Protein AF-A0A7K4MLS4-F1 (afdb_monomer_lite)

Structure (mmCIF, N/CA/C/O backbone):
data_AF-A0A7K4MLS4-F1
#
_entry.id   AF-A0A7K4MLS4-F1
#
loop_
_atom_site.group_PDB
_atom_site.id
_atom_site.type_symbol
_atom_site.label_atom_id
_atom_site.label_alt_id
_atom_site.label_comp_id
_atom_site.label_asym_id
_atom_site.label_entity_id
_atom_site.label_seq_id
_atom_site.pdbx_PDB_ins_code
_atom_site.Cartn_x
_atom_site.Cartn_y
_atom_site.Cartn_z
_atom_site.occupancy
_atom_site.B_iso_or_equiv
_atom_site.auth_seq_id
_atom_site.auth_comp_id
_atom_site.auth_asym_id
_atom_site.auth_atom_id
_atom_site.pdbx_PDB_model_num
ATOM 1 N N . MET A 1 1 ? -2.378 2.174 9.724 1.00 77.25 1 MET A N 1
ATOM 2 C CA . MET A 1 1 ? -1.954 2.796 8.459 1.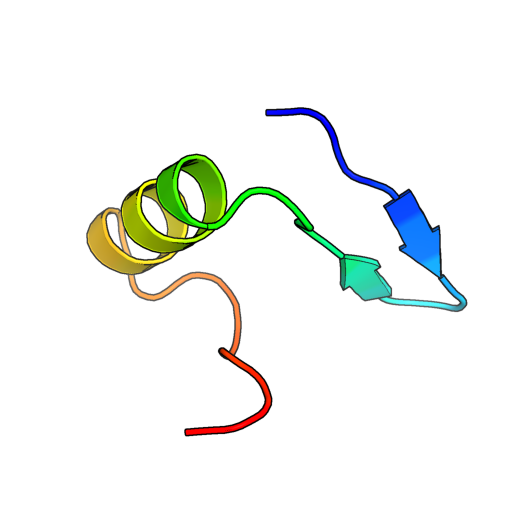00 77.25 1 MET A CA 1
ATOM 3 C C . MET A 1 1 ? -0.492 3.216 8.521 1.00 77.25 1 MET A C 1
ATOM 5 O O . MET A 1 1 ? -0.175 4.330 8.917 1.00 77.25 1 MET A O 1
ATOM 9 N N . LYS A 1 2 ? 0.403 2.282 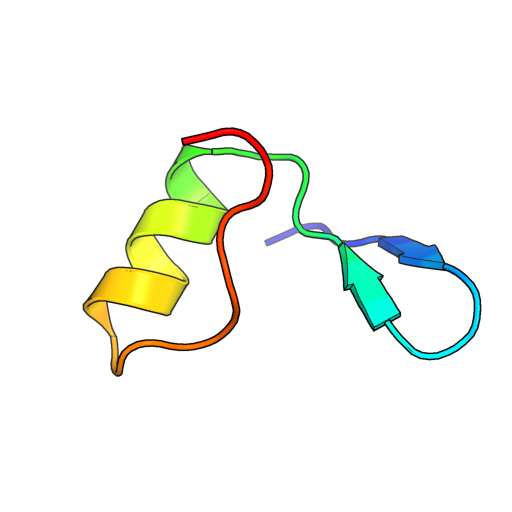8.184 1.00 91.56 2 LYS A N 1
ATOM 10 C CA . LYS A 1 2 ? 1.786 2.593 7.795 1.00 91.56 2 LYS A CA 1
ATOM 11 C C . LYS A 1 2 ? 1.844 2.568 6.269 1.00 91.56 2 LYS A C 1
ATOM 13 O O . LYS A 1 2 ? 1.212 1.707 5.660 1.00 91.56 2 LYS A O 1
ATOM 18 N N . SER A 1 3 ? 2.582 3.492 5.675 1.00 95.44 3 SER A N 1
ATOM 19 C CA . SER A 1 3 ? 2.729 3.609 4.226 1.00 95.44 3 SER A CA 1
ATOM 20 C C . SER A 1 3 ? 4.146 4.024 3.868 1.00 95.44 3 SER A C 1
ATOM 22 O O . SER A 1 3 ? 4.843 4.620 4.689 1.00 95.44 3 SER A O 1
ATOM 24 N N . GLU A 1 4 ? 4.541 3.741 2.637 1.00 97.75 4 GLU A N 1
ATOM 25 C CA . GLU A 1 4 ? 5.846 4.100 2.094 1.00 97.75 4 GLU A CA 1
ATOM 26 C C . G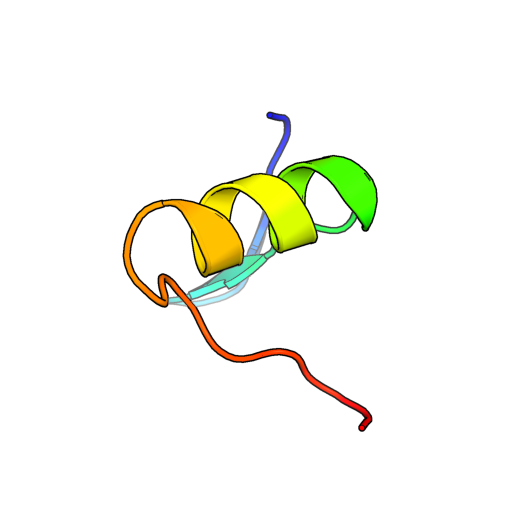LU A 1 4 ? 5.673 5.059 0.918 1.00 97.75 4 GLU A C 1
ATOM 28 O O . GLU A 1 4 ? 4.797 4.862 0.076 1.00 97.75 4 GLU A O 1
ATOM 33 N N . LEU A 1 5 ? 6.482 6.117 0.871 1.00 97.56 5 LEU A N 1
ATOM 34 C CA . LEU A 1 5 ? 6.551 7.000 -0.288 1.00 97.56 5 LEU A CA 1
ATOM 35 C C . LEU A 1 5 ? 7.585 6.433 -1.261 1.00 97.56 5 LEU A C 1
ATOM 37 O O . LEU A 1 5 ? 8.764 6.354 -0.924 1.00 97.56 5 LEU A O 1
ATOM 41 N N . ILE A 1 6 ? 7.141 6.075 -2.462 1.00 97.12 6 ILE A N 1
ATOM 42 C CA . ILE A 1 6 ? 7.999 5.604 -3.549 1.00 97.12 6 ILE A CA 1
ATOM 43 C C . ILE A 1 6 ? 7.761 6.519 -4.747 1.00 97.12 6 ILE A C 1
ATOM 45 O O . ILE A 1 6 ? 6.643 6.610 -5.256 1.00 97.12 6 ILE A O 1
ATOM 49 N N . GLU A 1 7 ? 8.813 7.224 -5.168 1.00 97.00 7 GLU A N 1
ATOM 50 C CA . GLU A 1 7 ? 8.750 8.288 -6.178 1.00 97.00 7 GLU A CA 1
ATOM 51 C C . GLU A 1 7 ? 7.694 9.352 -5.821 1.00 97.00 7 GLU A C 1
ATOM 53 O O . GLU A 1 7 ? 7.873 10.135 -4.891 1.00 97.00 7 GLU A O 1
ATOM 58 N N . ASN A 1 8 ? 6.578 9.372 -6.549 1.00 97.81 8 ASN A N 1
ATOM 59 C CA . ASN A 1 8 ? 5.451 10.282 -6.376 1.00 97.81 8 ASN A CA 1
ATOM 60 C C . ASN A 1 8 ? 4.169 9.560 -5.921 1.00 97.81 8 ASN A C 1
ATOM 62 O O . ASN A 1 8 ? 3.071 10.106 -6.056 1.00 97.81 8 ASN A O 1
ATOM 66 N N . ARG A 1 9 ? 4.283 8.323 -5.420 1.00 96.19 9 ARG A N 1
ATOM 67 C CA . ARG A 1 9 ? 3.152 7.490 -4.998 1.00 96.19 9 ARG A CA 1
ATOM 68 C C . ARG A 1 9 ? 3.316 7.035 -3.558 1.00 96.19 9 ARG A C 1
ATOM 70 O O . ARG A 1 9 ? 4.402 6.678 -3.117 1.00 96.19 9 ARG A O 1
ATOM 77 N N . ILE A 1 10 ? 2.199 6.995 -2.844 1.00 96.75 10 ILE A N 1
ATOM 78 C CA . ILE A 1 10 ? 2.126 6.388 -1.518 1.00 96.75 10 ILE A CA 1
ATOM 79 C C . ILE A 1 10 ? 1.671 4.943 -1.697 1.00 96.75 10 ILE A C 1
ATOM 81 O O . ILE A 1 10 ? 0.600 4.694 -2.253 1.00 96.75 10 ILE A O 1
ATOM 85 N N . ILE A 1 11 ? 2.479 3.999 -1.224 1.00 96.06 11 ILE A N 1
ATOM 86 C CA . ILE A 1 11 ? 2.178 2.572 -1.256 1.00 96.06 11 ILE A CA 1
ATOM 87 C C . ILE A 1 11 ? 1.722 2.116 0.128 1.00 96.06 11 ILE A C 1
ATOM 89 O O . ILE A 1 11 ? 2.374 2.364 1.147 1.00 96.06 11 ILE A O 1
ATOM 93 N N . ILE A 1 12 ? 0.576 1.438 0.155 1.00 95.94 12 ILE A N 1
ATOM 94 C CA . ILE A 1 12 ? 0.026 0.789 1.344 1.00 95.94 12 ILE A CA 1
ATOM 95 C C . ILE A 1 12 ? 0.284 -0.710 1.177 1.00 95.94 12 ILE A C 1
ATOM 97 O O . ILE A 1 12 ? -0.398 -1.384 0.413 1.00 95.94 12 ILE A O 1
ATOM 101 N N . TRP A 1 13 ? 1.286 -1.241 1.875 1.00 94.31 13 TRP A N 1
ATOM 102 C CA . TRP A 1 13 ? 1.648 -2.660 1.757 1.00 94.31 13 TRP A CA 1
ATOM 103 C C . TRP A 1 13 ? 0.683 -3.595 2.489 1.00 94.31 13 TRP A C 1
ATOM 105 O O . TRP A 1 13 ? 0.482 -4.739 2.086 1.00 94.31 13 TRP A O 1
ATOM 115 N N . ASN A 1 14 ? 0.084 -3.126 3.587 1.00 95.06 14 ASN A N 1
ATOM 116 C CA . ASN A 1 14 ? -0.876 -3.924 4.334 1.00 95.06 14 ASN A CA 1
ATOM 117 C C . ASN A 1 14 ? -2.215 -3.996 3.578 1.00 95.06 14 ASN A C 1
ATOM 119 O O . ASN A 1 14 ? -2.831 -2.976 3.257 1.00 95.06 14 ASN A O 1
ATOM 123 N N . ILE A 1 15 ? -2.673 -5.218 3.315 1.00 93.62 15 ILE A N 1
ATOM 124 C CA . ILE A 1 15 ? -3.880 -5.471 2.520 1.00 93.62 15 ILE A CA 1
ATOM 125 C C . ILE A 1 15 ? -5.142 -4.990 3.247 1.00 93.62 15 ILE A C 1
ATOM 127 O O . ILE A 1 15 ? -6.036 -4.437 2.607 1.00 93.62 15 ILE A O 1
ATOM 131 N N . ASP A 1 16 ? -5.228 -5.150 4.568 1.00 95.44 16 ASP A N 1
ATOM 132 C CA . ASP A 1 16 ? -6.418 -4.754 5.330 1.00 95.44 16 ASP A CA 1
ATOM 133 C C . ASP A 1 16 ? -6.579 -3.233 5.382 1.00 95.44 16 ASP A C 1
ATOM 135 O O . ASP A 1 16 ? -7.682 -2.719 5.192 1.00 95.44 16 ASP A O 1
ATOM 139 N N . ASP A 1 17 ? -5.481 -2.500 5.564 1.00 95.75 17 ASP A N 1
ATOM 140 C CA . ASP A 1 17 ? -5.469 -1.038 5.473 1.00 95.75 17 ASP A CA 1
ATOM 141 C C . ASP A 1 17 ? -5.822 -0.570 4.046 1.00 95.75 17 ASP A C 1
ATOM 143 O O . ASP A 1 17 ? -6.608 0.365 3.882 1.00 95.75 17 ASP A O 1
ATOM 147 N N . SER A 1 18 ? -5.335 -1.266 3.010 1.00 94.31 18 SER A N 1
ATOM 148 C CA . SER A 1 18 ? -5.677 -0.971 1.608 1.00 94.31 18 SER A CA 1
ATOM 149 C C . SER A 1 18 ? -7.168 -1.172 1.316 1.00 94.31 18 SER A C 1
ATOM 151 O O . SER A 1 18 ? -7.803 -0.325 0.687 1.00 94.31 18 SER A O 1
ATOM 153 N N . ARG A 1 19 ? -7.761 -2.268 1.811 1.00 94.50 19 ARG A N 1
ATOM 154 C CA . ARG A 1 19 ? -9.198 -2.558 1.669 1.00 94.50 19 ARG A CA 1
ATOM 155 C C . ARG A 1 19 ? -10.065 -1.530 2.384 1.00 94.50 19 ARG A C 1
ATOM 157 O O . ARG A 1 19 ? -11.095 -1.141 1.841 1.00 94.50 19 ARG A O 1
ATOM 164 N N . LYS A 1 20 ? -9.655 -1.071 3.572 1.00 95.94 20 LYS A N 1
ATOM 165 C CA . LYS A 1 20 ? -10.367 -0.011 4.305 1.00 95.94 20 LYS A CA 1
ATOM 166 C C . LYS A 1 20 ? -10.396 1.290 3.508 1.00 95.94 20 LYS A C 1
ATOM 168 O O . LYS A 1 20 ? -11.470 1.856 3.348 1.00 95.94 20 LYS A O 1
ATOM 173 N N . LEU A 1 21 ? -9.257 1.725 2.963 1.00 94.88 21 LEU A N 1
ATOM 174 C CA . LEU A 1 21 ? -9.191 2.934 2.132 1.00 94.88 21 LEU A CA 1
ATOM 175 C C . LEU A 1 21 ? -10.051 2.820 0.8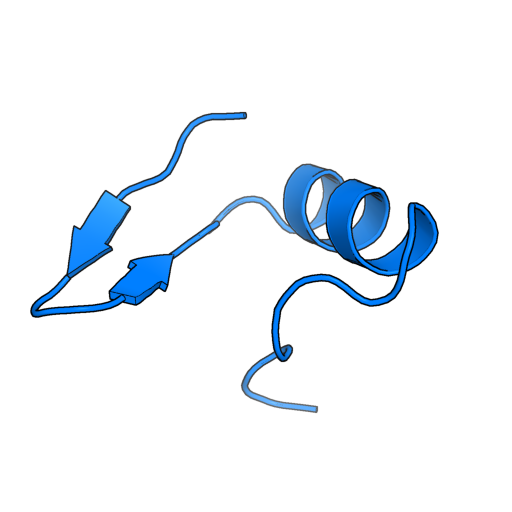75 1.00 94.88 21 LEU A C 1
ATOM 177 O O . LEU A 1 21 ? -10.808 3.734 0.552 1.00 94.88 21 LEU A O 1
ATOM 181 N N . PHE A 1 22 ? -9.989 1.678 0.193 1.00 94.56 22 PHE A N 1
ATOM 182 C CA . PHE A 1 22 ? -10.832 1.450 -0.972 1.00 94.56 22 PHE A CA 1
ATOM 183 C C . PHE A 1 22 ? -12.325 1.442 -0.597 1.00 94.56 22 PHE A C 1
ATOM 185 O O . PHE A 1 22 ? -13.135 2.069 -1.272 1.00 94.56 22 PHE A O 1
ATOM 192 N N . GLY A 1 23 ? -12.699 0.818 0.524 1.00 95.31 23 GLY A N 1
ATOM 193 C CA . GLY A 1 23 ? -14.080 0.794 1.019 1.00 95.31 23 GLY A CA 1
ATOM 194 C C . GLY A 1 23 ? -14.618 2.146 1.506 1.00 95.31 23 GLY A C 1
ATOM 195 O O . GLY A 1 23 ? -15.828 2.333 1.550 1.00 95.31 23 GLY A O 1
ATOM 196 N N . GLN A 1 24 ? -13.747 3.101 1.846 1.00 95.44 24 GLN A N 1
ATOM 197 C CA . GLN A 1 24 ? -14.128 4.434 2.337 1.00 95.44 24 GLN A CA 1
ATOM 198 C C . GLN A 1 24 ? -14.408 5.463 1.235 1.00 95.44 24 GLN A C 1
ATOM 200 O O . GLN A 1 24 ? -14.816 6.582 1.539 1.00 95.44 24 GLN A O 1
ATOM 205 N N . GLY A 1 25 ? -14.193 5.117 -0.033 1.00 95.62 25 GLY A N 1
ATOM 206 C CA . GLY A 1 25 ? -14.405 6.060 -1.134 1.00 95.62 25 GLY A CA 1
ATOM 207 C C . GLY A 1 25 ? -13.605 5.759 -2.393 1.00 95.62 25 GLY A C 1
ATOM 208 O O . GLY A 1 25 ? -13.315 6.676 -3.153 1.00 95.62 25 GLY A O 1
ATOM 209 N N . TYR A 1 26 ? -13.230 4.497 -2.610 1.00 94.00 26 TYR A N 1
ATOM 210 C CA . TYR A 1 26 ? -12.439 4.043 -3.755 1.00 94.00 26 TYR A CA 1
ATOM 211 C C . TYR A 1 26 ? -11.059 4.709 -3.850 1.00 94.00 26 TYR A C 1
ATOM 213 O O . TYR A 1 26 ? -10.549 4.964 -4.940 1.00 94.00 26 TYR A O 1
ATOM 221 N N . TYR A 1 27 ? -10.433 4.995 -2.704 1.00 95.69 27 TYR A N 1
ATOM 222 C CA . TYR A 1 27 ? -9.101 5.590 -2.675 1.00 95.69 27 TYR A CA 1
ATOM 223 C C . TYR A 1 27 ? -8.030 4.603 -3.150 1.00 95.69 27 TYR A C 1
ATOM 225 O O . TYR A 1 27 ? -7.906 3.489 -2.638 1.00 95.69 27 TYR A O 1
ATOM 233 N N . GLY A 1 28 ? -7.204 5.068 -4.089 1.00 93.19 28 GLY A N 1
ATOM 234 C CA . GLY A 1 28 ? -6.098 4.303 -4.654 1.00 93.19 28 GLY A CA 1
ATOM 235 C C . GLY A 1 28 ? -6.527 3.317 -5.742 1.00 93.19 28 GLY A C 1
ATOM 236 O O . GLY A 1 28 ? -7.688 3.228 -6.132 1.00 93.19 28 GLY A O 1
ATOM 237 N N . LYS A 1 29 ? -5.550 2.576 -6.263 1.00 94.38 29 LYS A N 1
ATOM 238 C CA . LYS A 1 29 ? -5.760 1.530 -7.265 1.00 94.38 29 LYS A CA 1
ATOM 239 C C . LYS A 1 29 ? -4.986 0.282 -6.838 1.00 94.38 29 LYS A C 1
ATOM 241 O O . LYS A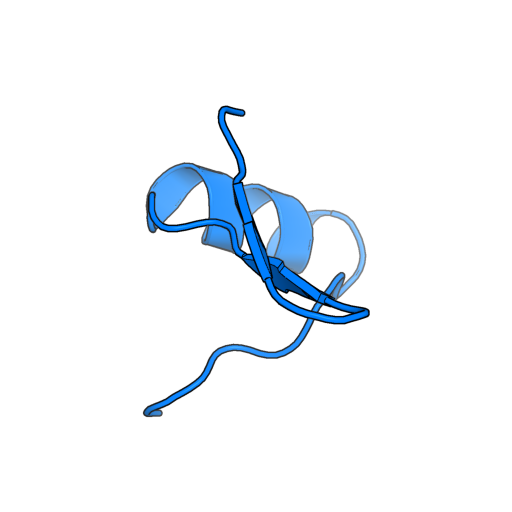 1 29 ? -3.758 0.363 -6.777 1.00 94.38 29 LYS A O 1
ATOM 246 N N . PRO A 1 30 ? -5.659 -0.847 -6.551 1.00 90.81 30 PRO A N 1
ATOM 247 C CA . PRO A 1 30 ? -4.982 -2.113 -6.304 1.00 90.81 30 PRO A CA 1
ATOM 248 C C . PRO A 1 30 ? -4.136 -2.509 -7.515 1.00 90.81 30 PRO A C 1
ATOM 250 O O . PRO A 1 30 ? -4.571 -2.368 -8.660 1.00 90.81 30 PRO A O 1
ATOM 253 N N . ILE A 1 31 ? -2.924 -2.991 -7.263 1.00 88.31 31 ILE A N 1
ATOM 254 C CA . ILE A 1 31 ? -2.028 -3.504 -8.300 1.00 88.31 31 ILE A CA 1
ATOM 255 C C . ILE A 1 31 ? -2.041 -5.031 -8.207 1.00 88.31 31 ILE A C 1
ATOM 257 O O . ILE A 1 31 ? -1.872 -5.569 -7.115 1.00 88.31 31 ILE A O 1
ATOM 261 N N . GLY A 1 32 ? -2.230 -5.716 -9.339 1.00 77.88 32 GLY A N 1
ATOM 262 C CA . GLY A 1 32 ? -2.139 -7.180 -9.417 1.00 77.88 32 GLY A CA 1
ATOM 263 C C . GLY A 1 32 ? -3.442 -7.955 -9.179 1.00 77.88 32 GLY A C 1
ATOM 264 O O . GLY A 1 32 ? -3.369 -9.100 -8.742 1.00 77.88 32 GLY A O 1
ATOM 265 N N . ILE A 1 33 ? -4.604 -7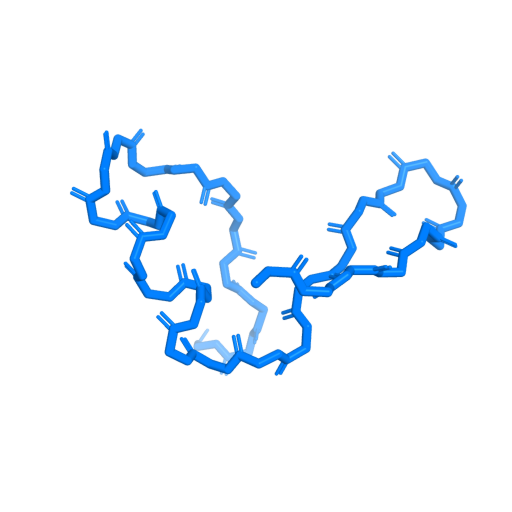.348 -9.455 1.00 57.12 33 ILE A N 1
ATOM 266 C CA . ILE A 1 33 ? -5.856 -8.082 -9.730 1.00 57.12 33 ILE A CA 1
ATOM 267 C C . ILE A 1 33 ? -5.982 -8.286 -11.236 1.00 57.12 33 ILE A C 1
ATOM 269 O O . ILE A 1 33 ? -5.699 -7.305 -11.965 1.00 57.12 33 ILE A O 1
#

pLDDT: mean 92.8, std 7.8, range [57.12, 97.81]

Sequence (33 aa):
MKSELIENRIIIWNIDDSRKLFGQGYYGKPIGI

InterPro domains:
  IPR006678 tRNA intron endonuclease, N-terminal [PF02778] (1-30)
  IPR036740 tRNA intron endonuclease, N-terminal domain superfamily [SSF55267] (1-32)

Foldseek 3Di:
DDWDDDPNDIHDPDPVVVVVCCVVPNPDDDDDD

Secondary structure (DSSP, 8-state):
---EEETTEEE---HHHHHHHHHTT--S--S--

Radius of gyration: 9.35 Å; chains: 1; bounding box: 23×18×18 Å

Organism: NCBI:txid2511932